Protein AF-A0A1E4V2J2-F1 (afdb_monomer_lite)

pLDDT: mean 70.72, std 12.68, range [37.91, 88.38]

Sequence (92 aa):
MKLPVALTFTALLLAQGHAFASCTPEEATAKAQELAEKIDAITQDDPERAAQLRQELIEQDPKSASDTLTDSCKAYDQRLRELDAAEEDVDA

Radius of gyration: 19.46 Å; chains: 1; bounding box: 37×39×59 Å

Secondary structure (DSSP, 8-state):
------------------TTSPPPHHHHHHHHHHHHHHHHHHHHH-HHHHHHHHHHHHHS-HHHHHTT--SHHHHHHHHHHHHHHHHHTT--

Foldseek 3Di:
DDDDPPPDPPPPPDDPDPPPDQDDPVLLVVLVVVLVVLLVVCCVVPVPVNVVVVVVCVVPPVVVVVVVPPGSNVSSVVSVVVSVVVVVVVVD

Structure (mmCIF, N/CA/C/O backbone):
data_AF-A0A1E4V2J2-F1
#
_entry.id   AF-A0A1E4V2J2-F1
#
loop_
_atom_site.group_PDB
_atom_site.id
_atom_site.type_symbol
_atom_site.label_atom_id
_atom_site.label_alt_id
_atom_site.label_comp_id
_atom_site.label_asym_id
_atom_site.label_entity_id
_atom_site.label_seq_id
_atom_site.pdbx_PDB_ins_code
_atom_site.Cartn_x
_atom_site.Cartn_y
_atom_site.Cartn_z
_atom_site.occupancy
_atom_site.B_iso_or_equiv
_atom_site.auth_seq_id
_atom_site.auth_comp_id
_atom_site.auth_asym_id
_atom_site.auth_atom_id
_atom_site.pdbx_PDB_model_num
ATOM 1 N N . MET A 1 1 ? -26.288 -35.377 -42.652 1.00 37.91 1 MET A N 1
ATOM 2 C CA . MET A 1 1 ? -25.113 -34.490 -42.789 1.00 37.91 1 MET A CA 1
ATOM 3 C C . MET A 1 1 ? -24.793 -33.937 -41.411 1.00 37.91 1 MET A C 1
ATOM 5 O O . MET A 1 1 ? -25.689 -33.429 -40.755 1.00 37.91 1 MET A O 1
ATOM 9 N N . LYS A 1 2 ? -23.570 -34.184 -40.934 1.00 46.91 2 LYS A N 1
ATOM 10 C CA . LYS A 1 2 ? -23.044 -33.747 -39.635 1.00 46.91 2 LYS A CA 1
ATOM 11 C C . LYS A 1 2 ? -22.494 -32.328 -39.784 1.00 46.91 2 LYS A C 1
ATOM 13 O O . LYS A 1 2 ? -21.683 -32.115 -40.677 1.00 46.91 2 LYS A O 1
ATOM 18 N N . LEU A 1 3 ? -22.863 -31.427 -38.880 1.00 52.66 3 LEU A N 1
ATOM 19 C CA . LEU A 1 3 ? -22.061 -30.251 -38.548 1.00 52.66 3 LEU A CA 1
ATOM 20 C C . LEU A 1 3 ? -22.202 -30.000 -37.036 1.00 52.66 3 LEU A C 1
ATOM 22 O O . LEU A 1 3 ? -23.271 -29.576 -36.599 1.00 52.66 3 LEU A O 1
ATOM 26 N N . PRO A 1 4 ? -21.190 -30.313 -36.210 1.00 58.06 4 PRO A N 1
ATOM 27 C CA . PRO A 1 4 ? -21.156 -29.839 -34.837 1.00 58.06 4 PRO A CA 1
ATOM 28 C C . PRO A 1 4 ? -20.689 -28.382 -34.858 1.00 58.06 4 PRO A C 1
ATOM 30 O O . PRO A 1 4 ? -19.548 -28.095 -35.216 1.00 58.06 4 PRO A O 1
ATOM 33 N N . VAL A 1 5 ? -21.575 -27.452 -34.503 1.00 64.62 5 VAL A N 1
ATOM 34 C CA . VAL A 1 5 ? -21.178 -26.068 -34.223 1.00 64.62 5 VAL A CA 1
ATOM 35 C C . VAL A 1 5 ? -20.444 -26.087 -32.887 1.00 64.62 5 VAL A C 1
ATOM 37 O O . VAL A 1 5 ? -21.047 -26.053 -31.818 1.00 64.62 5 VAL A O 1
ATOM 40 N N . ALA A 1 6 ? -19.125 -26.227 -32.966 1.00 60.81 6 ALA A N 1
ATOM 41 C CA . ALA A 1 6 ? -18.220 -25.937 -31.873 1.00 60.81 6 ALA A CA 1
ATOM 42 C C . ALA A 1 6 ? -18.257 -24.422 -31.641 1.00 60.81 6 ALA A C 1
ATOM 44 O O . ALA A 1 6 ? -17.610 -23.657 -32.353 1.00 60.81 6 ALA A O 1
ATOM 45 N N . LEU A 1 7 ? -19.062 -23.984 -30.673 1.00 62.31 7 LEU A N 1
ATOM 46 C CA . LEU A 1 7 ? -18.975 -22.636 -30.131 1.00 62.31 7 LEU A CA 1
ATOM 47 C C . LEU A 1 7 ? -17.714 -22.588 -29.264 1.00 62.31 7 LEU A C 1
ATOM 49 O O . LEU A 1 7 ? -17.723 -22.946 -28.088 1.00 62.31 7 LEU A O 1
ATOM 53 N N . THR A 1 8 ? -16.594 -22.243 -29.888 1.00 59.94 8 THR A N 1
ATOM 54 C CA . THR A 1 8 ? -15.329 -22.005 -29.202 1.00 59.94 8 THR A CA 1
ATOM 55 C C . THR A 1 8 ? -15.484 -20.774 -28.316 1.00 59.94 8 THR A C 1
ATOM 57 O O . THR A 1 8 ? -15.493 -19.648 -28.810 1.00 59.94 8 THR A O 1
ATOM 60 N N . PHE A 1 9 ? -15.609 -20.991 -27.007 1.00 61.28 9 PHE A N 1
ATOM 61 C CA . PHE A 1 9 ? -15.336 -19.974 -25.996 1.00 61.28 9 PHE A CA 1
ATOM 62 C C . PHE A 1 9 ? -13.861 -19.581 -26.121 1.00 61.28 9 PHE A C 1
ATOM 64 O O . PHE A 1 9 ? -12.976 -20.267 -25.613 1.00 61.28 9 PHE A O 1
ATOM 71 N N . THR A 1 10 ? -13.571 -18.490 -26.821 1.00 59.53 10 THR A N 1
ATOM 72 C CA . THR A 1 10 ? -12.277 -17.820 -26.695 1.00 59.53 10 THR A CA 1
ATOM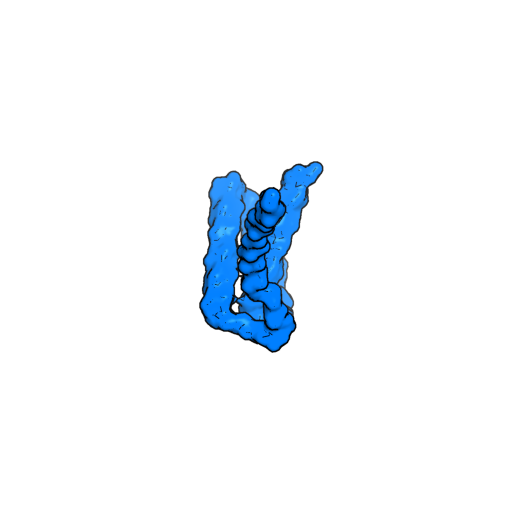 73 C C . THR A 1 10 ? -12.279 -17.063 -25.376 1.00 59.53 10 THR A C 1
ATOM 75 O O . THR A 1 10 ? -12.644 -15.891 -25.319 1.00 59.53 10 THR A O 1
ATOM 78 N N . ALA A 1 11 ? -11.908 -17.763 -24.304 1.00 61.00 11 ALA A N 1
ATOM 79 C CA . ALA A 1 11 ? -11.470 -17.132 -23.073 1.00 61.00 11 ALA A CA 1
ATOM 80 C C . ALA A 1 11 ? -10.183 -16.362 -23.390 1.00 61.00 11 ALA A C 1
ATOM 82 O O . ALA A 1 11 ? -9.112 -16.949 -23.550 1.00 61.00 11 ALA A O 1
ATOM 83 N N . LEU A 1 12 ? -10.303 -15.046 -23.547 1.00 59.16 12 LEU A N 1
ATOM 84 C CA . LEU A 1 12 ? -9.162 -14.151 -23.642 1.00 59.16 12 LEU A CA 1
ATOM 85 C C . LEU A 1 12 ? -8.556 -14.000 -22.239 1.00 59.16 12 LEU A C 1
ATOM 87 O O . LEU A 1 12 ? -8.753 -12.986 -21.580 1.00 59.16 12 LEU A O 1
ATOM 91 N N . LEU A 1 13 ? -7.840 -15.025 -21.765 1.00 58.06 13 LEU A N 1
ATOM 92 C CA . LEU A 1 13 ? -6.860 -14.847 -20.694 1.00 58.06 13 LEU A CA 1
ATOM 93 C C . LEU A 1 13 ? -5.629 -14.186 -21.319 1.00 58.06 13 LEU A C 1
ATOM 95 O O . LEU A 1 13 ? -4.681 -14.856 -21.726 1.00 58.06 13 LEU A O 1
ATOM 99 N N . LEU A 1 14 ? -5.665 -12.863 -21.448 1.00 58.84 14 LEU A N 1
ATOM 100 C CA . LEU A 1 14 ? -4.455 -12.082 -21.661 1.00 58.84 14 LEU A CA 1
ATOM 101 C C . LEU A 1 14 ? -3.985 -11.539 -20.314 1.00 58.84 14 LEU A C 1
ATOM 103 O O . LEU A 1 14 ? -4.770 -10.976 -19.561 1.00 58.84 14 LEU A O 1
ATOM 107 N N . ALA A 1 15 ? -2.683 -11.721 -20.088 1.00 57.06 15 ALA A N 1
ATOM 108 C CA . ALA A 1 15 ? -1.884 -11.268 -18.953 1.00 57.06 15 ALA A CA 1
ATOM 109 C C . ALA A 1 15 ? -1.985 -12.106 -17.664 1.00 57.06 15 ALA A C 1
ATOM 111 O O . ALA A 1 15 ? -2.338 -11.617 -16.598 1.00 57.06 15 ALA A O 1
ATOM 112 N N . GLN A 1 16 ? -1.534 -13.364 -17.732 1.00 54.91 16 GLN A N 1
ATOM 113 C CA . GLN A 1 16 ? -0.832 -13.934 -16.578 1.00 54.91 16 GLN A CA 1
ATOM 114 C C . GLN A 1 16 ? 0.619 -13.443 -16.616 1.00 54.91 16 GLN A C 1
ATOM 116 O O . GLN A 1 16 ? 1.308 -13.567 -17.631 1.00 54.91 16 GLN A O 1
ATOM 121 N N . GLY A 1 17 ? 1.012 -12.790 -15.525 1.00 52.50 17 GLY A N 1
ATOM 122 C CA . GLY A 1 17 ? 2.108 -11.838 -15.455 1.00 52.50 17 GLY A CA 1
ATOM 123 C C . GLY A 1 17 ? 3.488 -12.378 -15.812 1.00 52.50 17 GLY A C 1
ATOM 124 O O . GLY A 1 17 ? 3.900 -13.483 -15.458 1.00 52.50 17 GLY A O 1
ATOM 125 N N . HIS A 1 18 ? 4.251 -11.513 -16.463 1.00 49.56 18 HIS A N 1
ATOM 126 C CA . HIS A 1 18 ? 5.702 -11.580 -16.499 1.00 49.56 18 HIS A CA 1
ATOM 127 C C . HIS A 1 18 ? 6.207 -11.318 -15.075 1.00 49.56 18 HIS A C 1
ATOM 129 O O . HIS A 1 18 ? 6.402 -10.177 -14.673 1.00 49.56 18 HIS A O 1
ATOM 135 N N . ALA A 1 19 ? 6.434 -12.387 -14.308 1.00 55.12 19 ALA A N 1
ATOM 136 C CA . ALA A 1 19 ? 6.890 -12.364 -12.912 1.00 55.12 19 ALA A CA 1
ATOM 137 C C . ALA A 1 19 ? 8.266 -11.686 -12.670 1.00 55.12 19 ALA A C 1
ATOM 139 O O . ALA A 1 19 ? 8.797 -11.739 -11.561 1.00 55.12 19 ALA A O 1
ATOM 140 N N . PHE A 1 20 ? 8.849 -11.047 -13.690 1.00 51.91 20 PHE A N 1
ATOM 141 C CA . PHE A 1 20 ? 10.182 -10.442 -13.669 1.00 51.91 20 PHE A CA 1
ATOM 142 C C . PHE A 1 20 ? 10.256 -9.048 -14.314 1.00 51.91 20 PHE A C 1
ATOM 144 O O . PHE A 1 20 ? 11.356 -8.520 -14.457 1.00 51.91 20 PHE A O 1
ATOM 151 N N . ALA A 1 21 ? 9.128 -8.441 -14.697 1.00 58.72 21 ALA A N 1
ATOM 152 C CA . ALA A 1 21 ? 9.100 -7.042 -15.113 1.00 58.72 21 ALA A CA 1
ATOM 153 C C . ALA A 1 21 ? 8.518 -6.197 -13.976 1.00 58.72 21 ALA A C 1
ATOM 155 O O . ALA A 1 21 ? 7.415 -6.476 -13.511 1.00 58.72 21 ALA A O 1
ATOM 156 N N . SER A 1 22 ? 9.259 -5.182 -13.527 1.00 67.62 22 SER A N 1
ATOM 157 C CA . SER A 1 22 ? 8.689 -4.072 -12.758 1.00 67.62 22 SER A CA 1
ATOM 158 C C . SER A 1 22 ? 7.459 -3.562 -13.511 1.00 67.62 22 SER A C 1
ATOM 160 O O . SER A 1 22 ? 7.534 -3.419 -14.736 1.00 67.62 22 SER A O 1
ATOM 162 N N . CYS A 1 23 ? 6.336 -3.331 -12.833 1.00 72.62 23 CYS A N 1
ATOM 163 C CA . CYS A 1 23 ? 5.120 -2.991 -13.567 1.00 72.62 23 CYS A CA 1
ATOM 164 C C . CYS A 1 23 ? 5.211 -1.627 -14.261 1.00 72.62 23 CYS A C 1
ATOM 166 O O . CYS A 1 23 ? 5.998 -0.749 -13.889 1.00 72.62 23 CYS A O 1
ATOM 168 N N . THR A 1 24 ? 4.393 -1.456 -15.295 1.00 84.06 24 THR A N 1
ATOM 169 C CA . THR A 1 24 ? 4.268 -0.188 -16.007 1.00 84.06 24 THR A CA 1
ATOM 170 C C . THR A 1 24 ? 3.587 0.872 -15.126 1.00 84.06 24 THR A C 1
ATOM 172 O O . THR A 1 24 ? 2.816 0.541 -14.222 1.00 84.06 24 THR A O 1
ATOM 175 N N . PRO A 1 25 ? 3.808 2.173 -15.392 1.00 81.75 25 PRO A N 1
ATOM 176 C CA . PRO A 1 25 ? 3.123 3.244 -14.664 1.00 81.75 25 PRO A CA 1
ATOM 177 C C . PRO A 1 25 ? 1.593 3.158 -14.742 1.00 81.75 25 PRO A C 1
ATOM 179 O O . PRO A 1 25 ? 0.900 3.532 -13.798 1.00 81.75 25 PRO A O 1
ATOM 182 N N . GLU A 1 26 ? 1.064 2.662 -15.862 1.00 81.69 26 GLU A N 1
ATOM 183 C CA . GLU A 1 26 ? -0.373 2.490 -16.069 1.00 81.69 26 GLU A CA 1
ATOM 184 C C . GLU A 1 26 ? -0.928 1.373 -15.177 1.00 81.69 26 GLU A C 1
ATOM 186 O O . GLU A 1 26 ? -1.922 1.581 -14.486 1.00 81.69 26 GLU A O 1
ATOM 191 N N . GLU A 1 27 ? -0.228 0.240 -15.079 1.00 81.88 27 GLU A N 1
ATOM 192 C CA . GLU A 1 27 ? -0.589 -0.852 -14.166 1.00 81.88 27 GLU A CA 1
ATOM 193 C C . GLU A 1 27 ? -0.511 -0.430 -12.695 1.00 81.88 27 GLU A C 1
ATOM 195 O O . GLU A 1 27 ? -1.413 -0.741 -11.918 1.00 81.88 27 GLU A O 1
ATOM 200 N N . ALA A 1 28 ? 0.524 0.322 -12.307 1.00 82.88 28 ALA A N 1
ATOM 201 C CA . ALA A 1 28 ? 0.623 0.869 -10.954 1.00 82.88 28 ALA A CA 1
ATOM 202 C C . ALA A 1 28 ? -0.554 1.805 -10.641 1.00 82.88 28 ALA A C 1
ATOM 204 O O . ALA A 1 28 ? -1.098 1.774 -9.539 1.00 82.88 28 ALA A O 1
ATOM 205 N N . THR A 1 29 ? -0.966 2.612 -11.621 1.00 82.00 29 THR A N 1
ATOM 206 C CA . THR A 1 29 ? -2.099 3.534 -11.481 1.00 82.00 29 THR A CA 1
ATOM 207 C C . THR A 1 29 ? -3.415 2.774 -11.341 1.00 82.00 29 THR A C 1
ATOM 209 O O . THR A 1 29 ? -4.205 3.097 -10.457 1.00 82.00 29 THR A O 1
ATOM 212 N N . ALA A 1 30 ? -3.634 1.742 -12.159 1.00 85.19 30 ALA A N 1
ATOM 213 C CA . ALA A 1 30 ? -4.828 0.904 -12.081 1.00 85.19 30 ALA A CA 1
ATOM 214 C C . ALA A 1 30 ? -4.950 0.217 -10.710 1.00 85.19 30 ALA A C 1
ATOM 216 O O . ALA A 1 30 ? -6.005 0.271 -10.086 1.00 85.19 30 ALA A O 1
ATOM 217 N N . LYS A 1 31 ? -3.852 -0.339 -10.183 1.00 85.12 31 LYS A N 1
ATOM 218 C CA . LYS A 1 31 ? -3.840 -0.964 -8.849 1.00 85.12 31 LYS A CA 1
ATOM 219 C C . LYS A 1 31 ? -4.048 0.034 -7.712 1.00 85.12 31 LYS A C 1
ATOM 221 O O . LYS A 1 31 ? -4.681 -0.291 -6.712 1.00 85.12 31 LYS A O 1
ATOM 226 N N . ALA A 1 32 ? -3.532 1.254 -7.852 1.00 80.19 32 ALA A N 1
ATOM 227 C CA . ALA A 1 32 ? -3.786 2.316 -6.885 1.00 80.19 32 ALA A CA 1
ATOM 228 C C . ALA A 1 32 ? -5.273 2.712 -6.849 1.00 80.19 32 ALA A C 1
ATOM 230 O O . ALA A 1 32 ? -5.802 2.971 -5.770 1.00 80.19 32 ALA A O 1
ATOM 231 N N . GLN A 1 33 ? -5.938 2.745 -8.010 1.00 83.81 33 GLN A N 1
ATOM 232 C CA . GLN A 1 33 ? -7.377 3.004 -8.110 1.00 83.81 33 GLN A CA 1
ATOM 233 C C . GLN A 1 33 ? -8.193 1.867 -7.490 1.00 83.81 33 GLN A C 1
ATOM 235 O O . GLN A 1 33 ? -9.045 2.140 -6.654 1.00 83.81 33 GLN A O 1
ATOM 240 N N . GLU A 1 34 ? -7.867 0.614 -7.811 1.00 88.38 34 GLU A N 1
ATOM 241 C CA . GLU A 1 34 ? -8.504 -0.573 -7.224 1.00 88.38 34 GLU A CA 1
ATOM 242 C C . GLU A 1 34 ? -8.412 -0.569 -5.689 1.00 88.38 34 GLU A C 1
ATOM 244 O O . GLU A 1 34 ? -9.410 -0.750 -4.991 1.00 88.38 34 GLU A O 1
ATOM 249 N N . LEU A 1 35 ? -7.225 -0.276 -5.144 1.00 86.19 35 LEU A N 1
ATOM 250 C CA . LEU A 1 35 ? -7.036 -0.164 -3.699 1.00 86.19 35 LEU A CA 1
ATOM 251 C C . LEU A 1 35 ? -7.876 0.969 -3.089 1.00 86.19 35 LEU A C 1
ATOM 253 O O . LEU A 1 35 ? -8.436 0.797 -2.008 1.00 86.19 35 LEU A O 1
ATOM 257 N N . ALA A 1 36 ? -7.959 2.123 -3.754 1.00 81.81 36 ALA A N 1
ATOM 258 C CA . ALA A 1 36 ? -8.750 3.254 -3.275 1.00 81.81 36 ALA A CA 1
ATOM 259 C C . ALA A 1 36 ? -10.253 2.937 -3.265 1.00 81.81 36 ALA A C 1
ATOM 261 O O . ALA A 1 36 ? -10.910 3.177 -2.255 1.00 81.81 36 ALA A O 1
ATOM 262 N N . GLU A 1 37 ? -10.775 2.342 -4.340 1.00 82.44 37 GLU A N 1
ATOM 263 C CA . GLU A 1 37 ? -12.178 1.918 -4.434 1.00 82.44 37 GLU A CA 1
ATOM 264 C C . GLU A 1 37 ? -12.537 0.928 -3.325 1.00 82.44 37 GLU A C 1
ATOM 266 O O . GLU A 1 37 ? -13.586 1.054 -2.690 1.00 82.44 37 GLU A O 1
ATOM 271 N N . 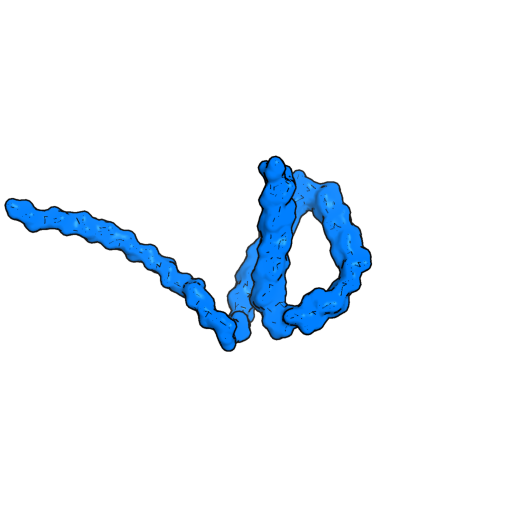LYS A 1 38 ? -11.639 -0.019 -3.035 1.00 84.19 38 LYS A N 1
ATOM 272 C CA . LYS A 1 38 ? -11.847 -0.992 -1.966 1.00 84.19 38 LYS A CA 1
ATOM 273 C C . LYS A 1 38 ? -11.851 -0.353 -0.575 1.00 84.19 38 LYS A C 1
ATOM 275 O O . LYS A 1 38 ? -12.725 -0.648 0.237 1.00 84.19 38 LYS A O 1
ATOM 280 N N . ILE A 1 39 ? -10.909 0.551 -0.300 1.00 84.44 39 ILE A N 1
ATOM 281 C CA . ILE A 1 39 ? -10.884 1.306 0.963 1.00 84.44 39 ILE A CA 1
ATOM 282 C C . ILE A 1 39 ? -12.166 2.128 1.128 1.00 84.44 39 ILE A C 1
ATOM 284 O O . ILE A 1 39 ? -12.720 2.173 2.229 1.00 84.44 39 ILE A O 1
ATOM 288 N N . ASP A 1 40 ? -12.645 2.764 0.059 1.00 80.75 40 ASP A N 1
ATOM 289 C CA . ASP A 1 40 ? -13.884 3.539 0.084 1.00 80.75 40 ASP A CA 1
ATOM 290 C C . ASP A 1 40 ? -15.101 2.646 0.358 1.00 80.75 40 ASP A C 1
ATOM 292 O O . ASP A 1 40 ? -15.948 3.029 1.164 1.00 80.75 40 ASP A O 1
ATOM 296 N N . ALA A 1 41 ? -15.169 1.452 -0.241 1.00 82.62 41 ALA A N 1
ATOM 297 C CA . ALA A 1 41 ? -16.233 0.482 0.022 1.00 82.62 41 ALA A CA 1
ATOM 298 C C . ALA A 1 41 ? -16.255 0.044 1.496 1.00 82.62 41 ALA A C 1
ATOM 300 O O . ALA A 1 41 ? -17.291 0.159 2.148 1.00 82.62 41 ALA A O 1
ATOM 301 N N . ILE A 1 42 ? -15.100 -0.344 2.049 1.00 81.00 42 ILE A N 1
ATOM 302 C CA . ILE A 1 42 ? -14.962 -0.725 3.465 1.00 81.00 42 ILE A CA 1
ATOM 303 C C . ILE A 1 42 ? -15.346 0.442 4.384 1.00 81.00 42 ILE A C 1
ATOM 305 O O . ILE A 1 42 ? -16.053 0.266 5.370 1.00 81.00 42 ILE A O 1
ATOM 309 N N . THR A 1 43 ? -14.901 1.657 4.059 1.00 81.31 43 THR A N 1
ATOM 310 C CA . THR A 1 43 ? -15.182 2.848 4.876 1.00 81.31 43 THR A CA 1
ATOM 311 C C . THR A 1 43 ? -16.662 3.236 4.841 1.00 81.31 43 THR A C 1
ATOM 313 O O . THR A 1 43 ? -17.176 3.758 5.830 1.00 81.31 43 THR A O 1
ATOM 316 N N . GLN A 1 44 ? -17.344 3.027 3.711 1.00 80.19 44 GLN A N 1
ATOM 317 C CA . GLN A 1 44 ? -18.782 3.274 3.589 1.00 80.19 44 GLN A CA 1
ATOM 318 C C . GLN A 1 44 ? -19.614 2.240 4.349 1.00 80.19 44 GLN A C 1
ATOM 320 O O . GLN A 1 44 ? -20.645 2.615 4.907 1.00 80.19 44 GLN A O 1
ATOM 325 N N . ASP A 1 45 ? -19.176 0.982 4.362 1.00 82.44 45 ASP A N 1
ATOM 326 C CA . ASP A 1 45 ? -19.867 -0.101 5.060 1.00 82.44 45 ASP A CA 1
ATOM 327 C C . ASP A 1 45 ? -19.673 -0.011 6.585 1.00 82.44 45 ASP A C 1
ATOM 329 O O . ASP A 1 45 ? -20.652 -0.028 7.333 1.00 82.44 45 ASP A O 1
ATOM 333 N N . ASP A 1 46 ? -18.433 0.213 7.049 1.00 80.19 46 ASP A N 1
ATOM 334 C CA . ASP A 1 46 ? -18.102 0.335 8.474 1.00 80.19 46 ASP A CA 1
ATOM 335 C C . ASP A 1 46 ? -17.066 1.452 8.771 1.00 80.19 46 ASP A C 1
ATOM 337 O O . ASP A 1 46 ? -15.848 1.224 8.862 1.00 80.19 46 ASP A O 1
ATOM 341 N N . PRO A 1 47 ? -17.532 2.698 8.978 1.00 78.81 47 PRO A N 1
ATOM 342 C CA . PRO A 1 47 ? -16.659 3.834 9.263 1.00 78.81 47 PRO A CA 1
ATOM 343 C C . PRO A 1 47 ? -15.988 3.771 10.647 1.00 78.81 47 PRO A C 1
ATOM 345 O O . PRO A 1 47 ? -14.924 4.373 10.830 1.00 78.81 47 PRO A O 1
ATOM 348 N N . GLU A 1 48 ? -16.567 3.064 11.626 1.00 80.44 48 GLU A N 1
ATOM 349 C CA . GLU A 1 48 ? -15.950 2.897 12.951 1.00 80.44 48 GLU A CA 1
ATOM 350 C C . GLU A 1 48 ? -14.783 1.906 12.882 1.00 80.44 48 GLU A C 1
ATOM 352 O O . GLU A 1 48 ? -13.701 2.179 13.418 1.00 80.44 48 GLU A O 1
ATOM 357 N N . ARG A 1 49 ? -14.947 0.803 12.146 1.00 75.06 49 ARG A N 1
ATOM 358 C CA . ARG A 1 49 ? -13.879 -0.173 11.912 1.00 75.06 49 ARG A CA 1
ATOM 359 C C . ARG A 1 49 ? -12.739 0.407 11.084 1.00 75.06 49 ARG A C 1
ATOM 361 O O . ARG A 1 49 ? -11.575 0.201 11.438 1.00 75.06 49 ARG A O 1
ATOM 368 N N . ALA A 1 50 ? -13.039 1.198 10.053 1.00 73.25 50 ALA A N 1
ATOM 369 C CA . ALA A 1 50 ? -12.022 1.904 9.270 1.00 73.25 50 ALA A CA 1
ATOM 370 C C . ALA A 1 50 ? -11.176 2.862 10.137 1.00 73.25 50 ALA A C 1
ATOM 372 O O . ALA A 1 50 ? -9.964 3.002 9.934 1.00 73.25 50 ALA A O 1
ATOM 373 N N . ALA A 1 51 ? -11.790 3.503 11.139 1.00 75.81 51 ALA A N 1
ATOM 374 C CA . ALA A 1 51 ? -11.085 4.363 12.085 1.00 75.81 51 ALA A CA 1
ATOM 375 C C . ALA A 1 51 ? -10.169 3.572 13.037 1.00 75.81 51 ALA A C 1
ATOM 377 O O . ALA A 1 51 ? -9.044 4.007 13.289 1.00 75.81 51 ALA A O 1
ATOM 378 N N . GLN A 1 52 ? -10.612 2.408 13.525 1.00 76.44 52 GLN A N 1
ATOM 379 C CA . GLN A 1 52 ? -9.795 1.521 14.363 1.00 76.44 52 GLN A CA 1
ATOM 380 C C . GLN A 1 52 ? -8.591 0.965 13.600 1.00 76.44 52 GLN A C 1
ATOM 382 O O . GLN A 1 52 ? -7.462 1.078 14.072 1.00 76.44 52 GLN A O 1
ATOM 387 N N . LEU A 1 53 ? -8.803 0.468 12.379 1.00 66.88 53 LEU A N 1
ATOM 388 C CA . LEU A 1 53 ? -7.728 -0.068 11.544 1.00 66.88 53 LEU A CA 1
ATOM 389 C C . LEU A 1 53 ? -6.669 1.000 11.232 1.00 66.88 53 LEU A C 1
ATOM 391 O O . LEU A 1 53 ? -5.471 0.730 11.237 1.00 66.88 53 LEU A O 1
ATOM 395 N N . ARG A 1 54 ? -7.092 2.254 11.019 1.00 71.25 54 ARG A N 1
ATOM 396 C CA . ARG A 1 54 ? -6.172 3.385 10.844 1.00 71.25 54 ARG A CA 1
ATOM 397 C C . ARG A 1 54 ? -5.316 3.638 12.084 1.00 71.25 54 ARG A C 1
ATOM 399 O O . ARG A 1 54 ? -4.143 3.961 11.927 1.00 71.25 54 ARG A O 1
ATOM 406 N N . GLN A 1 55 ? -5.885 3.535 13.285 1.00 78.44 55 GLN A N 1
ATOM 407 C CA . GLN A 1 55 ? -5.124 3.677 14.532 1.00 78.44 55 GLN A CA 1
ATOM 408 C C . GLN A 1 55 ? -4.091 2.552 14.658 1.00 78.44 55 GLN A C 1
ATOM 410 O O . GLN A 1 55 ? -2.909 2.837 14.827 1.00 78.44 55 GLN A O 1
ATOM 415 N N . GLU A 1 56 ? -4.509 1.302 14.446 1.00 73.56 56 GLU A N 1
ATOM 416 C CA . GLU A 1 56 ? -3.627 0.127 14.481 1.00 73.56 56 GLU A CA 1
ATOM 417 C C . GLU A 1 56 ? -2.467 0.246 13.471 1.00 73.56 56 GLU A C 1
ATOM 419 O O . GLU A 1 56 ? -1.313 -0.016 13.808 1.00 73.56 56 GLU A O 1
ATOM 424 N N . LEU A 1 57 ? -2.743 0.723 12.251 1.00 66.19 57 LEU A N 1
ATOM 425 C CA . LEU A 1 57 ? -1.733 0.949 11.208 1.00 66.19 57 LEU A CA 1
ATOM 426 C C . LEU A 1 57 ? -0.740 2.075 11.537 1.00 66.19 57 LEU A C 1
ATOM 428 O O . LEU A 1 57 ? 0.395 2.034 11.073 1.00 66.19 57 LEU A O 1
ATOM 432 N N . ILE A 1 58 ? -1.151 3.099 12.291 1.00 73.75 58 ILE A N 1
ATOM 433 C CA . ILE A 1 58 ? -0.262 4.193 12.724 1.00 73.75 58 ILE A CA 1
ATOM 434 C C . ILE A 1 58 ? 0.657 3.727 13.860 1.00 73.75 58 ILE A C 1
ATOM 436 O O . ILE A 1 58 ? 1.799 4.180 13.955 1.00 73.75 58 ILE A O 1
ATOM 440 N N . GLU A 1 59 ? 0.165 2.833 14.719 1.00 76.31 59 GLU A N 1
ATOM 441 C CA . GLU A 1 59 ? 0.915 2.280 15.849 1.00 76.31 59 GLU A CA 1
ATOM 442 C C . GLU A 1 59 ? 1.956 1.231 15.422 1.00 76.31 59 GLU A C 1
ATOM 444 O O . GLU A 1 59 ? 2.969 1.051 16.104 1.00 76.31 59 GLU A O 1
ATOM 449 N N . GLN A 1 60 ? 1.754 0.571 14.278 1.00 61.78 60 GLN A N 1
ATOM 450 C CA . GLN A 1 60 ? 2.724 -0.347 13.676 1.00 61.78 60 GLN A CA 1
ATOM 451 C C . GLN A 1 60 ? 3.745 0.419 12.816 1.00 61.78 60 GLN A C 1
ATOM 453 O O . GLN A 1 60 ? 3.365 1.148 11.910 1.00 61.78 60 GLN A O 1
ATOM 458 N N . ASP A 1 61 ? 5.051 0.259 13.083 1.00 62.66 61 ASP A N 1
ATOM 459 C CA . ASP A 1 61 ? 6.135 1.032 12.444 1.00 62.66 61 ASP A CA 1
ATOM 460 C C . ASP A 1 61 ? 6.087 0.978 10.896 1.00 62.66 61 ASP A C 1
ATOM 462 O O . ASP A 1 61 ? 6.524 -0.015 10.290 1.00 62.66 61 ASP A O 1
ATOM 466 N N . PRO A 1 62 ? 5.637 2.061 10.228 1.00 59.22 62 PRO A N 1
ATOM 467 C CA . PRO A 1 62 ? 5.410 2.071 8.786 1.00 59.22 62 PRO A CA 1
ATOM 468 C C . PRO A 1 62 ? 6.717 2.026 7.986 1.00 59.22 62 PRO A C 1
ATOM 470 O O . PRO A 1 62 ? 6.699 1.735 6.788 1.00 59.22 62 PRO A O 1
ATOM 473 N N . LYS A 1 63 ? 7.866 2.289 8.628 1.00 57.59 63 LYS A N 1
ATOM 474 C CA . LYS A 1 63 ? 9.171 2.269 7.956 1.00 57.59 63 LYS A CA 1
ATOM 475 C C . LYS A 1 63 ? 9.593 0.857 7.565 1.00 57.59 63 LYS A C 1
ATOM 477 O O . LYS A 1 63 ? 10.110 0.667 6.470 1.00 57.59 63 LYS A O 1
ATOM 482 N N . SER A 1 64 ? 9.293 -0.136 8.401 1.00 56.56 64 SER A N 1
ATOM 483 C CA . SER A 1 64 ? 9.653 -1.537 8.141 1.00 56.56 64 SER A CA 1
ATOM 484 C C . SER A 1 64 ? 8.925 -2.138 6.929 1.00 56.56 64 SER A C 1
ATOM 486 O O . SER A 1 64 ? 9.514 -2.904 6.166 1.00 56.56 64 SER A O 1
ATOM 488 N N . ALA A 1 65 ? 7.665 -1.745 6.716 1.00 59.16 65 ALA A N 1
ATOM 489 C CA . ALA A 1 65 ? 6.838 -2.226 5.612 1.00 59.16 65 ALA A CA 1
ATOM 490 C C . ALA A 1 65 ? 7.181 -1.548 4.277 1.00 59.16 65 ALA A C 1
ATOM 492 O O . ALA A 1 65 ? 7.049 -2.158 3.218 1.00 59.16 65 ALA A O 1
ATOM 493 N N . SER A 1 66 ? 7.630 -0.289 4.316 1.00 55.22 66 SER A N 1
ATOM 494 C CA . SER A 1 66 ? 8.003 0.449 3.106 1.00 55.22 66 SER A CA 1
ATOM 495 C C . SER A 1 66 ? 9.338 -0.026 2.523 1.00 5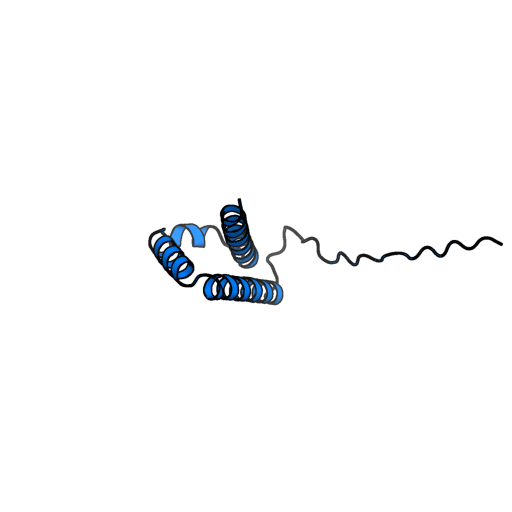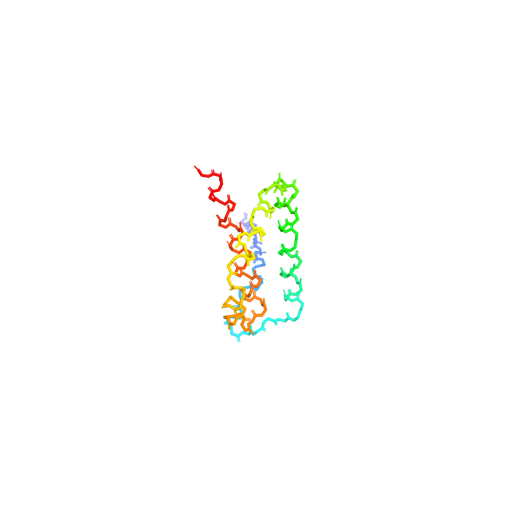5.22 66 SER A C 1
ATOM 497 O O . SER A 1 66 ? 9.500 -0.017 1.304 1.00 55.22 66 SER A O 1
ATOM 499 N N . ASP A 1 67 ? 10.274 -0.476 3.364 1.00 54.62 67 ASP A N 1
ATOM 500 C CA . ASP A 1 67 ? 11.609 -0.916 2.933 1.00 54.62 67 ASP A CA 1
ATOM 501 C C . ASP A 1 67 ? 11.589 -2.260 2.175 1.00 54.62 67 ASP A C 1
ATOM 503 O O . ASP A 1 67 ? 12.512 -2.571 1.420 1.00 54.62 67 ASP A O 1
ATOM 507 N N . THR A 1 68 ? 10.526 -3.061 2.323 1.00 54.66 68 THR A N 1
ATOM 508 C CA . THR A 1 68 ? 10.363 -4.354 1.628 1.00 54.66 68 THR A CA 1
ATOM 509 C C . THR A 1 68 ? 9.726 -4.225 0.240 1.00 54.66 68 THR A C 1
ATOM 511 O O . THR A 1 68 ? 9.756 -5.168 -0.552 1.00 54.66 68 THR A O 1
ATOM 514 N N . LEU A 1 69 ? 9.172 -3.055 -0.082 1.00 52.50 69 LEU A N 1
ATOM 515 C CA . LEU A 1 69 ? 8.318 -2.826 -1.243 1.00 52.50 69 LEU A CA 1
ATOM 516 C C . LEU A 1 69 ? 9.036 -1.969 -2.290 1.00 52.50 69 LEU A C 1
ATOM 518 O O . LEU A 1 69 ? 8.683 -0.828 -2.563 1.00 52.50 69 LEU A O 1
ATOM 522 N N . THR A 1 70 ? 10.074 -2.540 -2.897 1.00 56.72 70 THR A N 1
ATOM 523 C CA . THR A 1 70 ? 10.861 -1.890 -3.964 1.00 56.72 70 THR A CA 1
ATOM 524 C C . THR A 1 70 ? 10.166 -1.887 -5.335 1.00 56.72 70 THR A C 1
ATOM 526 O O . THR A 1 70 ? 10.686 -1.302 -6.282 1.00 56.72 70 THR A O 1
ATOM 529 N N . ASP A 1 71 ? 8.980 -2.495 -5.443 1.00 75.00 71 ASP A N 1
ATOM 530 C CA . ASP A 1 71 ? 8.153 -2.555 -6.653 1.00 75.00 71 ASP A CA 1
ATOM 531 C C . ASP A 1 71 ? 6.718 -2.117 -6.319 1.00 75.00 71 ASP A C 1
ATOM 533 O O . ASP A 1 71 ? 6.021 -2.782 -5.546 1.00 75.00 71 ASP A O 1
ATOM 537 N N . SER A 1 72 ? 6.283 -0.984 -6.882 1.00 74.69 72 SER A N 1
ATOM 538 C CA . SER A 1 72 ? 4.992 -0.354 -6.576 1.00 74.69 72 SER A CA 1
ATOM 539 C C . SER A 1 72 ? 3.807 -1.288 -6.807 1.00 74.69 72 SER A C 1
ATOM 541 O O . SER A 1 72 ? 2.872 -1.283 -6.015 1.00 74.69 72 SER A O 1
ATOM 543 N N . CYS A 1 73 ? 3.845 -2.143 -7.832 1.00 82.00 73 CYS A N 1
ATOM 544 C CA . CYS A 1 73 ? 2.740 -3.071 -8.056 1.00 82.00 73 CYS A CA 1
ATOM 545 C C . CYS A 1 73 ? 2.687 -4.181 -7.009 1.00 82.00 73 CYS A C 1
ATOM 547 O O . CYS A 1 73 ? 1.606 -4.483 -6.515 1.00 82.00 73 CYS A O 1
ATOM 549 N N . LYS A 1 74 ? 3.836 -4.724 -6.585 1.00 82.88 74 LYS A N 1
ATOM 550 C CA . LYS A 1 74 ? 3.869 -5.701 -5.483 1.00 82.88 74 LYS A CA 1
ATOM 551 C C . LYS A 1 74 ? 3.364 -5.102 -4.174 1.00 82.88 74 LYS A C 1
ATOM 553 O O . LYS A 1 74 ? 2.723 -5.810 -3.403 1.00 82.88 74 LYS A O 1
ATOM 558 N N . ALA A 1 75 ? 3.628 -3.814 -3.950 1.00 84.44 75 ALA A N 1
ATOM 559 C CA . ALA A 1 75 ? 3.107 -3.069 -2.809 1.00 84.44 75 ALA A CA 1
ATOM 560 C C . ALA A 1 75 ? 1.577 -3.013 -2.818 1.00 84.44 75 ALA A C 1
ATOM 562 O O . ALA A 1 75 ? 0.947 -3.404 -1.836 1.00 84.44 75 ALA A O 1
ATOM 563 N N . TYR A 1 76 ? 0.984 -2.579 -3.934 1.00 85.56 76 TYR A N 1
ATOM 564 C CA . TYR A 1 76 ? -0.471 -2.523 -4.069 1.00 85.56 76 TYR A CA 1
ATOM 565 C C . TYR A 1 76 ? -1.108 -3.915 -4.003 1.00 85.56 76 TYR A C 1
ATOM 567 O O . TYR A 1 76 ? -2.070 -4.105 -3.265 1.00 85.56 76 TYR A O 1
ATOM 575 N N . ASP A 1 77 ? -0.520 -4.909 -4.672 1.00 86.94 77 ASP A N 1
ATOM 576 C CA . ASP A 1 77 ? -0.992 -6.297 -4.649 1.00 86.94 77 ASP A CA 1
ATOM 577 C C . ASP A 1 77 ? -0.984 -6.897 -3.245 1.00 86.94 77 ASP A C 1
ATOM 579 O O . ASP A 1 77 ? -1.869 -7.669 -2.884 1.00 86.94 77 ASP A O 1
ATOM 583 N N . GLN A 1 78 ? 0.041 -6.587 -2.449 1.00 87.19 78 GLN A N 1
ATOM 584 C CA . GLN A 1 78 ? 0.098 -7.041 -1.068 1.00 87.19 78 GLN A CA 1
ATOM 585 C C . GLN A 1 78 ? -1.015 -6.417 -0.228 1.00 87.19 78 GLN A C 1
ATOM 587 O O . GLN A 1 78 ? -1.686 -7.142 0.499 1.00 87.19 78 G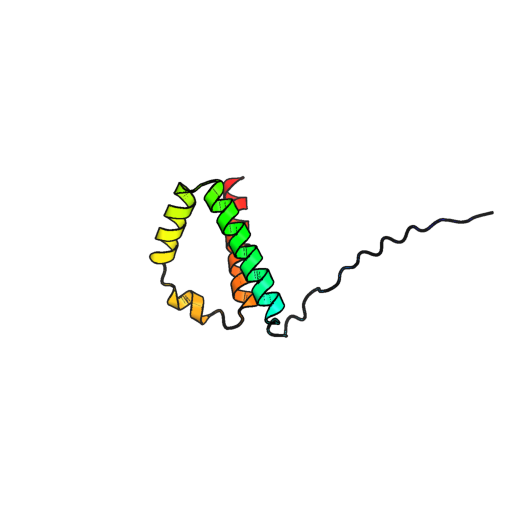LN A O 1
ATOM 592 N N . ARG A 1 79 ? -1.244 -5.108 -0.361 1.00 84.88 79 ARG A N 1
ATOM 593 C CA . ARG A 1 79 ? -2.293 -4.409 0.392 1.00 84.88 79 ARG A CA 1
ATOM 594 C C . ARG A 1 79 ? -3.696 -4.874 0.013 1.00 84.88 79 ARG A C 1
ATOM 596 O O . ARG A 1 79 ? -4.513 -5.057 0.905 1.00 84.88 79 ARG A O 1
ATOM 603 N N . LEU A 1 80 ? -3.959 -5.117 -1.272 1.00 87.06 80 LEU A N 1
ATOM 604 C CA . LEU A 1 80 ? -5.238 -5.669 -1.732 1.00 87.06 80 LEU A CA 1
ATOM 605 C C . LEU A 1 80 ? -5.527 -7.026 -1.076 1.00 87.06 80 LEU A C 1
ATOM 607 O O . LEU A 1 80 ? -6.579 -7.183 -0.462 1.00 87.06 80 LEU A O 1
ATOM 611 N N . ARG A 1 81 ? -4.547 -7.943 -1.081 1.00 86.62 81 ARG A N 1
ATOM 612 C CA . ARG A 1 81 ? -4.678 -9.255 -0.420 1.00 86.62 81 ARG A CA 1
ATOM 613 C C . ARG A 1 81 ? -4.912 -9.160 1.085 1.00 86.62 81 ARG A C 1
ATOM 615 O O . ARG A 1 81 ? -5.670 -9.951 1.629 1.00 86.62 81 ARG A O 1
ATOM 622 N N . GLU A 1 82 ? -4.228 -8.240 1.764 1.00 85.00 82 GLU A N 1
ATOM 623 C CA . GLU A 1 82 ? -4.413 -8.019 3.206 1.00 85.00 82 GLU A CA 1
ATOM 624 C C . GLU A 1 82 ? -5.847 -7.555 3.514 1.00 85.00 82 GLU A C 1
ATOM 626 O O . GLU A 1 82 ? -6.429 -8.009 4.494 1.00 85.00 82 GLU A O 1
ATOM 631 N N . LEU A 1 83 ? -6.436 -6.710 2.658 1.00 84.00 83 LEU A N 1
ATOM 632 C CA . LEU A 1 83 ? -7.836 -6.300 2.784 1.00 84.00 83 LEU A CA 1
ATOM 633 C C . LEU A 1 83 ? -8.812 -7.435 2.447 1.00 84.00 83 LEU A C 1
ATOM 635 O O . LEU A 1 83 ? -9.806 -7.572 3.142 1.00 84.00 83 LEU A O 1
ATOM 639 N N . ASP A 1 84 ? -8.546 -8.236 1.406 1.00 83.00 84 ASP A N 1
ATOM 640 C CA . ASP A 1 84 ? -9.384 -9.403 1.054 1.00 83.00 84 ASP A CA 1
ATOM 641 C C . ASP A 1 84 ? -9.464 -10.401 2.219 1.00 83.00 84 ASP A C 1
ATOM 643 O O . ASP A 1 84 ? -10.549 -10.802 2.627 1.00 83.00 84 ASP A O 1
ATOM 647 N N . ALA A 1 85 ? -8.313 -10.757 2.797 1.00 81.56 85 ALA A N 1
ATOM 648 C CA . ALA A 1 85 ? -8.255 -11.694 3.916 1.00 81.56 85 ALA A CA 1
ATOM 649 C C . ALA A 1 85 ? -8.969 -11.148 5.163 1.00 81.56 85 ALA A C 1
ATOM 651 O O . ALA A 1 85 ? -9.640 -11.891 5.873 1.00 81.56 85 ALA A O 1
ATOM 652 N N . ALA A 1 86 ? -8.847 -9.840 5.415 1.00 74.25 86 ALA A N 1
ATOM 653 C CA . ALA A 1 86 ? -9.515 -9.198 6.537 1.00 74.25 86 ALA A CA 1
ATOM 654 C C . ALA A 1 86 ? -11.042 -9.176 6.397 1.00 74.25 86 ALA A C 1
ATOM 656 O O . ALA A 1 86 ? -11.692 -9.130 7.430 1.00 74.25 86 ALA A O 1
ATOM 657 N N . GLU A 1 87 ? -11.595 -9.189 5.177 1.00 69.12 87 GLU A N 1
ATOM 658 C CA . GLU A 1 87 ? -13.038 -9.317 4.913 1.00 69.12 87 GLU A CA 1
ATOM 659 C C . GLU A 1 87 ? -13.514 -10.771 5.070 1.00 69.12 87 GLU A C 1
ATOM 661 O O . GLU A 1 87 ? -14.510 -11.009 5.750 1.00 69.12 87 GLU A O 1
ATOM 666 N N . GLU A 1 88 ? -12.776 -11.752 4.526 1.00 69.88 88 GLU A N 1
ATOM 667 C CA . GLU A 1 88 ? -13.109 -13.186 4.656 1.00 69.88 88 GLU A CA 1
ATOM 668 C C . GLU A 1 88 ? -13.178 -13.652 6.122 1.00 69.88 88 GLU A C 1
ATOM 670 O O . GLU A 1 88 ? -14.019 -14.483 6.465 1.00 69.88 88 GLU A O 1
ATOM 675 N N . ASP A 1 89 ? -12.332 -13.100 6.996 1.00 61.22 89 ASP A N 1
ATOM 676 C CA . ASP A 1 89 ? -12.329 -13.407 8.431 1.00 61.22 89 ASP A CA 1
ATOM 677 C C . ASP A 1 89 ? -13.545 -12.826 9.191 1.00 61.22 89 ASP A C 1
ATOM 679 O O . ASP A 1 89 ? -13.840 -13.283 10.296 1.00 61.22 89 ASP A O 1
ATOM 683 N N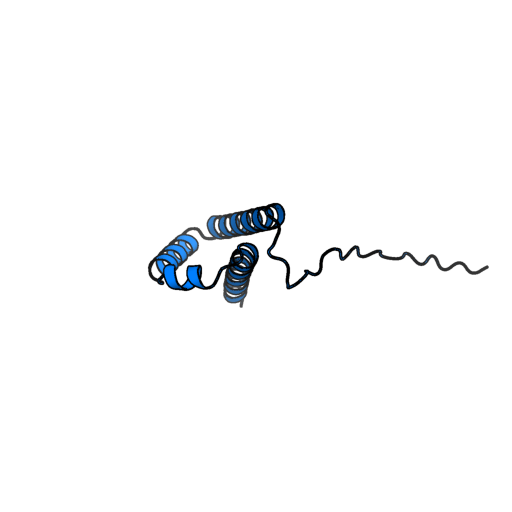 . VAL A 1 90 ? -14.255 -11.825 8.646 1.00 58.28 90 VAL A N 1
ATOM 684 C CA . VAL A 1 90 ? -15.461 -11.246 9.286 1.00 58.28 90 VAL A CA 1
ATOM 685 C C . VAL A 1 90 ? -16.722 -12.050 8.959 1.00 58.28 90 VAL A C 1
ATOM 687 O O . VAL A 1 90 ? -17.666 -12.056 9.749 1.00 58.28 90 VAL A O 1
ATOM 690 N N . ASP A 1 91 ? -16.730 -12.748 7.822 1.00 50.91 91 ASP A N 1
ATOM 691 C CA . ASP A 1 91 ? -17.866 -13.539 7.332 1.00 50.91 91 ASP A CA 1
ATOM 692 C C . ASP A 1 91 ? -17.861 -15.017 7.803 1.00 50.91 91 ASP A C 1
ATOM 694 O O . ASP A 1 91 ? -18.770 -15.779 7.448 1.00 50.91 91 ASP A O 1
ATOM 698 N N . ALA A 1 92 ? -16.863 -15.438 8.596 1.00 49.69 92 ALA A N 1
ATOM 699 C CA . ALA A 1 92 ? -16.673 -16.811 9.103 1.00 49.69 92 ALA A CA 1
ATOM 700 C C . ALA A 1 92 ? -17.146 -17.016 10.558 1.00 49.69 92 ALA A C 1
ATOM 702 O O . ALA A 1 92 ? -17.716 -18.103 10.836 1.00 49.69 92 ALA A O 1
#